Protein AF-A0A7W0X9N7-F1 (afdb_monomer_lite)

Foldseek 3Di:
DDDDPPPDDDPVNVVVVVVVVVVVVVVVVVVVVVVVVVVVVVVVVVVVVVVVVVVVVVVVVQVVQQDAPPDPDGQWDDDDPFWTKGWHDDPPFIKIKIWGWQCVDVVDIDTKIWMGTPPDDDFDPPHVVTGPTDIDD

pLDDT: mean 85.02, std 11.06, range [46.5, 97.44]

Radius of gyration: 31.26 Å; chains: 1; bounding box: 70×47×84 Å

Structure (mmCIF, N/CA/C/O backbone):
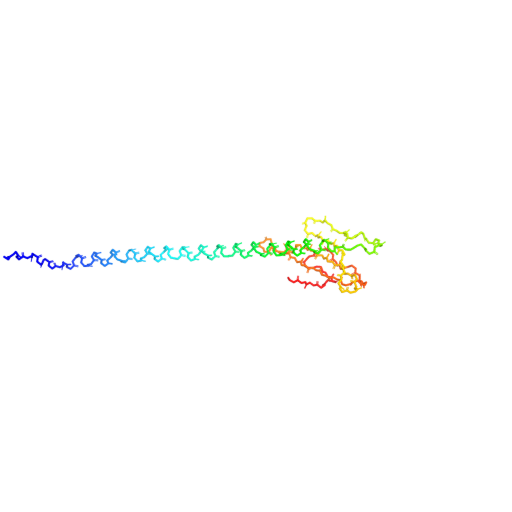data_AF-A0A7W0X9N7-F1
#
_entry.id   AF-A0A7W0X9N7-F1
#
loop_
_atom_site.group_PDB
_atom_site.id
_atom_site.type_symbol
_atom_site.label_atom_id
_atom_site.label_alt_id
_atom_site.label_comp_id
_atom_site.label_asym_id
_atom_site.label_entity_id
_atom_site.label_seq_id
_atom_site.pdbx_PDB_ins_code
_atom_site.Cartn_x
_atom_site.Cartn_y
_atom_site.Cartn_z
_atom_site.occupancy
_atom_site.B_iso_or_equiv
_atom_site.auth_seq_id
_atom_site.auth_comp_id
_atom_site.auth_asym_id
_atom_site.auth_atom_id
_atom_site.pdbx_PDB_model_num
ATOM 1 N N . MET A 1 1 ? -50.154 32.188 51.730 1.00 46.59 1 MET A N 1
ATOM 2 C CA . MET A 1 1 ? -48.761 31.756 51.505 1.00 46.59 1 MET A CA 1
ATOM 3 C C . MET A 1 1 ? -48.723 30.247 51.634 1.00 46.59 1 MET A C 1
ATOM 5 O O . MET A 1 1 ? -48.883 29.747 52.737 1.00 46.59 1 MET A O 1
ATOM 9 N N . SER A 1 2 ? -48.644 29.535 50.509 1.00 46.50 2 SER A N 1
ATOM 10 C CA . SER A 1 2 ? -48.450 28.085 50.498 1.00 46.50 2 SER A CA 1
ATOM 11 C C . SER A 1 2 ? -46.998 27.806 50.866 1.00 46.50 2 SER A C 1
ATOM 13 O O . SER A 1 2 ? -46.099 28.168 50.107 1.00 46.50 2 SER A O 1
ATOM 15 N N . VAL A 1 3 ? -46.780 27.223 52.039 1.00 53.31 3 VAL A N 1
ATOM 16 C CA . VAL A 1 3 ? -45.491 26.636 52.403 1.00 53.31 3 VAL A CA 1
ATOM 17 C C . VAL A 1 3 ? -45.283 25.475 51.436 1.00 53.31 3 VAL A C 1
ATOM 19 O O . VAL A 1 3 ? -46.093 24.551 51.403 1.00 53.31 3 VAL A O 1
ATOM 22 N N . GLN A 1 4 ? -44.296 25.600 50.553 1.00 61.03 4 GLN A N 1
ATOM 23 C CA . GLN A 1 4 ? -43.868 24.493 49.711 1.00 61.03 4 GLN A CA 1
ATOM 24 C C . GLN A 1 4 ? -43.157 23.505 50.634 1.00 61.03 4 GLN A C 1
ATOM 26 O O . GLN A 1 4 ? -42.283 23.907 51.392 1.00 61.03 4 GLN A O 1
ATOM 31 N N . ASP A 1 5 ? -43.583 22.245 50.619 1.00 55.34 5 ASP A N 1
ATOM 32 C CA . ASP A 1 5 ? -42.896 21.157 51.312 1.00 55.34 5 ASP A CA 1
ATOM 33 C C . ASP A 1 5 ? -41.459 21.064 50.778 1.00 55.34 5 ASP A C 1
ATOM 35 O O . ASP A 1 5 ? -41.201 20.520 49.703 1.00 55.34 5 ASP A O 1
ATOM 39 N N . GLU A 1 6 ? -40.507 21.630 51.514 1.00 58.47 6 GLU A N 1
ATOM 40 C CA . GLU A 1 6 ? -39.075 21.480 51.267 1.00 58.47 6 GLU A CA 1
ATOM 41 C C . GLU A 1 6 ? -38.631 20.131 51.846 1.00 58.47 6 GLU A C 1
ATOM 43 O O . GLU A 1 6 ? -37.905 20.047 52.838 1.00 58.47 6 GLU A O 1
ATOM 48 N N . ALA A 1 7 ? -39.117 19.042 51.247 1.00 66.06 7 ALA A N 1
ATOM 49 C CA . ALA A 1 7 ? -38.661 17.700 51.576 1.00 66.06 7 ALA A CA 1
ATOM 50 C C . ALA A 1 7 ? -37.183 17.566 51.166 1.00 66.06 7 ALA A C 1
ATOM 52 O O . ALA A 1 7 ? -36.848 17.481 49.984 1.00 66.06 7 ALA A O 1
ATOM 53 N N . GLY A 1 8 ? -36.283 17.605 52.151 1.00 69.81 8 GLY A N 1
ATOM 54 C CA . GLY A 1 8 ? -34.853 17.384 51.947 1.00 69.81 8 GLY A CA 1
ATOM 55 C C . GLY A 1 8 ? -34.563 15.971 51.431 1.00 69.81 8 GLY A C 1
ATOM 56 O O . GLY A 1 8 ? -35.221 15.010 51.823 1.00 69.81 8 GLY A O 1
ATOM 57 N N . PHE A 1 9 ? -33.558 15.848 50.560 1.00 72.62 9 PHE A N 1
ATOM 58 C CA . PHE A 1 9 ? -33.134 14.572 49.976 1.00 72.62 9 PHE A CA 1
ATOM 59 C C . PHE A 1 9 ? -32.702 13.582 51.062 1.00 72.62 9 PHE A C 1
ATOM 61 O O . PHE A 1 9 ? -31.888 13.908 51.934 1.00 72.62 9 PHE A O 1
ATOM 68 N N . THR A 1 10 ? -33.200 12.351 50.989 1.00 88.38 10 THR A N 1
ATOM 69 C CA . THR A 1 10 ? -32.760 11.300 51.908 1.00 88.38 10 THR A CA 1
ATOM 70 C C . THR A 1 10 ? -31.358 10.806 51.535 1.00 88.38 10 THR A C 1
ATOM 72 O O . THR A 1 10 ? -30.948 10.827 50.372 1.00 88.38 10 THR A O 1
ATOM 75 N N . LEU A 1 11 ? -30.596 10.314 52.519 1.00 85.50 11 LEU A N 1
ATOM 76 C CA . LEU A 1 11 ? -29.254 9.760 52.277 1.00 85.50 11 LEU A CA 1
ATOM 77 C C . LEU A 1 11 ? -29.301 8.576 51.293 1.00 85.50 11 LEU A C 1
ATOM 79 O O . LEU A 1 11 ? -28.400 8.404 50.474 1.00 85.50 11 LEU A O 1
ATOM 83 N N . VAL A 1 12 ? -30.384 7.795 51.338 1.00 90.75 12 VAL A N 1
ATOM 84 C CA . VAL A 1 12 ? -30.618 6.666 50.429 1.00 90.75 12 VAL A CA 1
ATOM 85 C C . VAL A 1 12 ? -30.815 7.143 48.990 1.00 90.75 12 VAL A C 1
ATOM 87 O O . VAL A 1 12 ? -30.188 6.595 48.089 1.00 90.75 12 VAL A O 1
ATOM 90 N N . GLU A 1 13 ? -31.613 8.186 48.754 1.00 89.81 13 GLU A N 1
ATOM 91 C CA . GLU A 1 13 ? -31.794 8.750 47.409 1.00 89.81 13 GLU A CA 1
ATOM 92 C C . GLU A 1 13 ? -30.492 9.284 46.809 1.00 89.81 13 GLU A C 1
ATOM 94 O O . GLU A 1 13 ? -30.238 9.084 45.622 1.00 89.81 13 GLU A O 1
ATOM 99 N N . LEU A 1 14 ? -29.638 9.918 47.618 1.00 91.00 14 LEU A N 1
ATOM 100 C CA . LEU A 1 14 ? -28.349 10.427 47.151 1.00 91.00 14 LEU A CA 1
ATOM 101 C C . LEU A 1 14 ? -27.400 9.286 46.748 1.00 91.00 14 LEU A C 1
ATOM 103 O O . LEU A 1 14 ? -26.757 9.361 45.700 1.00 91.00 14 LEU A O 1
ATOM 107 N N . LEU A 1 15 ? -27.366 8.198 47.524 1.00 93.19 15 LEU A N 1
ATOM 108 C CA . LEU A 1 15 ? -26.610 6.995 47.162 1.00 93.19 15 LEU A CA 1
ATOM 109 C C . LEU A 1 15 ? -27.140 6.363 45.868 1.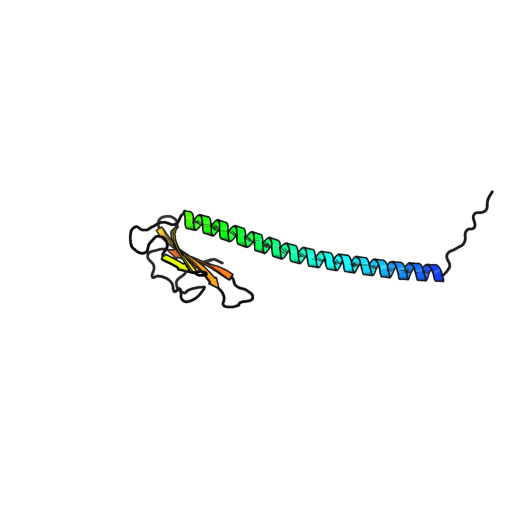00 93.19 15 LEU A C 1
ATOM 111 O O . LEU A 1 15 ? -26.354 6.021 44.983 1.00 93.19 15 LEU A O 1
ATOM 115 N N . VAL A 1 16 ? -28.463 6.262 45.713 1.00 94.88 16 VAL A N 1
ATOM 116 C CA . VAL A 1 16 ? -29.075 5.740 44.482 1.00 94.88 16 VAL A CA 1
ATOM 117 C C . VAL A 1 16 ? -28.731 6.636 43.285 1.00 94.88 16 VAL A C 1
ATOM 119 O O . VAL A 1 16 ? -28.258 6.130 42.270 1.00 94.88 16 VAL A O 1
ATOM 122 N N . ALA A 1 17 ? -28.848 7.959 43.406 1.00 94.75 17 ALA A N 1
ATOM 123 C CA . ALA A 1 17 ? -28.502 8.895 42.335 1.00 94.75 17 ALA A CA 1
ATOM 124 C C . ALA A 1 17 ? -27.022 8.803 41.915 1.00 94.75 17 ALA A C 1
ATOM 126 O O . ALA A 1 17 ? -26.710 8.824 40.720 1.00 94.75 17 ALA A O 1
ATOM 127 N N . MET A 1 18 ? -26.107 8.646 42.878 1.00 94.00 18 MET A N 1
ATOM 128 C CA . MET A 1 18 ? -24.680 8.452 42.600 1.00 94.00 18 MET A CA 1
ATOM 129 C C . MET A 1 18 ? -24.414 7.132 41.873 1.00 94.00 18 MET A C 1
ATOM 131 O O . MET A 1 18 ? -23.689 7.121 40.878 1.00 94.00 18 MET A O 1
ATOM 135 N N . THR A 1 19 ? -25.028 6.030 42.314 1.00 96.44 19 THR A N 1
ATOM 136 C CA . THR A 1 19 ? -24.865 4.727 41.642 1.00 96.44 19 THR A CA 1
ATOM 137 C C . THR A 1 19 ? -25.405 4.750 40.212 1.00 96.44 19 THR A C 1
ATOM 139 O O . THR A 1 19 ? -24.720 4.293 39.299 1.00 96.44 19 THR A O 1
ATOM 142 N N . LEU A 1 20 ? -26.570 5.364 39.983 1.00 96.56 20 LEU A N 1
ATOM 143 C CA . LEU A 1 20 ? -27.127 5.539 38.640 1.00 96.56 20 LEU A CA 1
ATOM 144 C C . LEU A 1 20 ? -26.227 6.414 37.760 1.00 96.56 20 LEU A C 1
ATOM 146 O O . LEU A 1 20 ? -25.977 6.068 36.607 1.00 96.56 20 LEU A O 1
ATOM 150 N N . SER A 1 21 ? -25.679 7.502 38.308 1.00 95.81 21 SER A N 1
ATOM 151 C CA . SER A 1 21 ? -24.739 8.368 37.584 1.00 95.81 21 SER A CA 1
ATOM 152 C C . SER A 1 21 ? -23.476 7.616 37.157 1.00 95.81 21 SER A C 1
ATOM 154 O O . SER A 1 21 ? -23.012 7.788 36.030 1.00 95.81 21 SER A O 1
ATOM 156 N N . LEU A 1 22 ? -22.942 6.740 38.016 1.00 96.81 22 LEU A N 1
ATOM 157 C CA . LEU A 1 22 ? -21.788 5.899 37.685 1.00 96.81 22 LEU A CA 1
ATOM 158 C C . LEU A 1 22 ? -22.105 4.885 36.581 1.00 96.81 22 LEU A C 1
ATOM 160 O O . LEU A 1 22 ? -21.276 4.679 35.697 1.00 96.81 22 LEU A O 1
ATOM 164 N N . ILE A 1 23 ? -23.299 4.287 36.592 1.00 97.44 23 ILE A N 1
ATOM 165 C CA . ILE A 1 23 ? -23.739 3.366 35.532 1.00 97.44 23 ILE A CA 1
ATOM 166 C C . ILE A 1 23 ? -23.824 4.101 34.191 1.00 97.44 23 ILE A C 1
ATOM 168 O O . ILE A 1 23 ? -23.295 3.619 33.189 1.00 97.44 23 ILE A O 1
ATOM 172 N N . VAL A 1 24 ? -24.443 5.286 34.175 1.00 97.00 24 VAL A N 1
ATOM 173 C CA . VAL A 1 24 ? -24.553 6.107 32.961 1.00 97.00 24 VAL A CA 1
ATOM 174 C C . VAL A 1 24 ? -23.169 6.508 32.455 1.00 97.00 24 VAL A C 1
ATOM 176 O O . VAL A 1 24 ? -22.900 6.373 31.264 1.00 97.00 24 VAL A O 1
ATOM 179 N N . LEU A 1 25 ? -22.267 6.938 33.341 1.00 96.69 25 LEU A N 1
ATOM 180 C CA . LEU A 1 25 ? -20.897 7.292 32.966 1.00 96.69 25 LEU A CA 1
ATOM 181 C C . LEU A 1 25 ? -20.114 6.087 32.418 1.00 96.69 25 LEU A C 1
ATOM 183 O O . LEU A 1 25 ? -19.367 6.220 31.453 1.00 96.69 25 LEU A O 1
ATOM 187 N N . GLY A 1 26 ? -20.304 4.898 32.995 1.00 95.69 26 GLY A N 1
ATOM 188 C CA . GLY A 1 26 ? -19.718 3.665 32.471 1.00 95.69 26 GLY A CA 1
ATOM 189 C C . GLY A 1 26 ? -20.203 3.355 31.053 1.00 95.69 26 GLY A C 1
ATOM 190 O O . GLY A 1 26 ? -19.393 3.077 30.170 1.00 95.69 26 GLY A O 1
ATOM 191 N N . ALA A 1 27 ? -21.510 3.481 30.811 1.00 95.31 27 ALA A N 1
ATOM 192 C CA . ALA A 1 27 ? -22.101 3.257 29.494 1.00 95.31 27 ALA A CA 1
ATOM 193 C C . ALA A 1 27 ? -21.619 4.275 28.443 1.00 95.31 27 ALA A C 1
ATOM 195 O O . ALA A 1 27 ? -21.355 3.901 27.299 1.00 95.31 27 ALA A O 1
ATOM 196 N N . THR A 1 28 ? -21.466 5.554 28.807 1.00 95.69 28 THR A N 1
ATOM 197 C CA . THR A 1 28 ? -20.966 6.575 27.871 1.00 95.69 28 THR A CA 1
ATOM 198 C C . THR A 1 28 ? -19.494 6.369 27.526 1.00 95.69 28 THR A C 1
ATOM 200 O O . THR A 1 28 ? -19.120 6.536 26.364 1.00 95.69 28 THR A O 1
ATOM 203 N N . LEU A 1 29 ? -18.665 5.961 28.493 1.00 95.94 29 LEU A N 1
ATOM 204 C CA . LEU A 1 29 ? -17.260 5.625 28.249 1.00 95.94 29 LEU A CA 1
ATOM 205 C C . LEU A 1 29 ? -17.113 4.409 27.332 1.00 95.94 29 LEU A C 1
ATOM 207 O O . LEU A 1 29 ? -16.266 4.427 26.440 1.00 95.94 29 LEU A O 1
ATOM 211 N N . ASP A 1 30 ? -17.946 3.385 27.509 1.00 94.81 30 ASP A N 1
ATOM 212 C CA . ASP A 1 30 ? -17.930 2.204 26.644 1.00 94.81 30 ASP A CA 1
ATOM 213 C C . ASP A 1 30 ? -18.359 2.549 25.209 1.00 94.81 30 ASP A C 1
ATOM 215 O O . ASP A 1 30 ? -17.666 2.216 24.244 1.00 94.81 30 ASP A O 1
ATOM 219 N N . ALA A 1 31 ? -19.427 3.341 25.057 1.00 93.62 31 ALA A N 1
ATOM 220 C CA . ALA A 1 31 ? -19.847 3.861 23.757 1.00 93.62 31 ALA A CA 1
ATOM 221 C C . ALA A 1 31 ? -18.742 4.697 23.085 1.00 93.62 31 ALA A C 1
ATOM 223 O O . ALA A 1 31 ? -18.471 4.531 21.892 1.00 93.62 31 ALA A O 1
ATOM 224 N N . PHE A 1 32 ? -18.059 5.558 23.846 1.00 95.56 32 PHE A N 1
ATOM 225 C CA . PHE A 1 32 ? -16.933 6.348 23.348 1.00 95.56 32 PHE A CA 1
ATOM 226 C C . PHE A 1 32 ? -15.745 5.467 22.933 1.00 95.56 32 PHE A C 1
ATOM 228 O O . PHE A 1 32 ? -15.159 5.676 21.868 1.00 95.56 32 PHE A O 1
ATOM 235 N N . ALA A 1 33 ? -15.406 4.449 23.726 1.00 94.12 33 ALA A N 1
ATOM 236 C CA . ALA A 1 33 ? -14.345 3.500 23.402 1.00 94.12 33 ALA A CA 1
ATOM 237 C C . ALA A 1 33 ? -14.670 2.701 22.129 1.00 94.12 33 ALA A C 1
ATOM 239 O O . ALA A 1 33 ? -13.802 2.536 21.265 1.00 94.12 33 ALA A O 1
ATOM 240 N N . GLY A 1 34 ? -15.922 2.257 21.979 1.00 93.44 34 GLY A N 1
ATOM 241 C CA . GLY A 1 34 ? -16.419 1.612 20.765 1.00 93.44 34 GLY A CA 1
ATOM 242 C C . GLY A 1 34 ? -16.322 2.527 19.543 1.00 93.44 34 GLY A C 1
ATOM 243 O O . GLY A 1 34 ? -15.784 2.126 18.508 1.00 93.44 34 GLY A O 1
ATOM 244 N N . PHE A 1 35 ? -16.756 3.783 19.677 1.00 94.38 35 PHE A N 1
ATOM 245 C CA . PHE A 1 35 ? -16.665 4.783 18.612 1.00 94.38 35 PHE A CA 1
ATOM 246 C C . PHE A 1 35 ? -15.216 5.071 18.197 1.00 94.38 35 PHE A C 1
ATOM 248 O O . PHE A 1 35 ? -14.919 5.130 17.002 1.00 94.38 35 PHE A O 1
ATOM 255 N N . SER A 1 36 ? -14.301 5.199 19.162 1.00 94.44 36 SER A N 1
ATOM 256 C CA . SER A 1 36 ? -12.874 5.430 18.911 1.00 94.44 36 SER A CA 1
ATOM 257 C C . SER A 1 36 ? -12.244 4.287 18.105 1.00 94.44 36 SER A C 1
ATOM 259 O O . SER A 1 36 ? -11.636 4.517 17.057 1.00 94.44 36 SER A O 1
ATOM 261 N N . ARG A 1 37 ? -12.483 3.032 18.516 1.00 93.88 37 ARG A N 1
ATOM 262 C CA . ARG A 1 37 ? -11.994 1.839 17.798 1.00 93.88 37 ARG A CA 1
ATOM 263 C C . ARG A 1 37 ? -12.572 1.738 16.388 1.00 93.88 37 ARG A C 1
ATOM 265 O O . ARG A 1 37 ? -11.841 1.442 15.444 1.00 93.88 37 ARG A O 1
ATOM 272 N N . ASN A 1 38 ? -13.870 2.001 16.235 1.00 93.69 38 ASN A N 1
ATOM 273 C CA . ASN A 1 38 ? -14.519 1.981 14.928 1.00 93.69 38 ASN A CA 1
ATOM 274 C C . ASN A 1 38 ? -13.956 3.068 14.003 1.00 93.69 38 ASN A C 1
ATOM 276 O O . ASN A 1 38 ? -13.650 2.791 12.847 1.00 93.69 38 ASN A O 1
ATOM 280 N N . SER A 1 39 ? -13.753 4.278 14.523 1.00 94.00 39 SER A N 1
ATOM 281 C CA . SER A 1 39 ? -13.162 5.387 13.766 1.00 94.00 39 SER A CA 1
ATOM 282 C C . SER A 1 39 ? -11.755 5.039 13.277 1.00 94.00 39 SER A C 1
ATOM 284 O O . SER A 1 39 ? -11.439 5.246 12.108 1.00 94.00 39 SER A O 1
ATOM 286 N N . GLN A 1 40 ? -10.932 4.418 14.128 1.00 94.00 40 GLN A N 1
ATOM 287 C CA . GLN A 1 40 ? -9.606 3.948 13.729 1.00 94.00 40 GLN A CA 1
ATOM 288 C C . GLN A 1 40 ? -9.676 2.874 12.633 1.00 94.00 40 GLN A C 1
ATOM 290 O O . GLN A 1 40 ? -8.936 2.948 11.654 1.00 94.00 40 GLN A O 1
ATOM 295 N N . ALA A 1 41 ? -10.585 1.904 12.755 1.00 92.62 41 ALA A N 1
ATOM 296 C CA . ALA A 1 41 ? -10.768 0.865 11.742 1.00 92.62 41 ALA A CA 1
ATOM 297 C C . ALA A 1 41 ? -11.246 1.433 10.394 1.00 92.62 41 ALA A C 1
ATOM 299 O O . ALA A 1 41 ? -10.831 0.953 9.340 1.00 92.62 41 ALA A O 1
ATOM 300 N N . VAL A 1 42 ? -12.106 2.455 10.417 1.00 93.94 42 VAL A N 1
ATOM 301 C CA . VAL A 1 42 ? -12.555 3.166 9.212 1.00 93.94 42 VAL A CA 1
ATOM 302 C C . VAL A 1 42 ? -11.397 3.925 8.566 1.00 93.94 42 VAL A C 1
ATOM 304 O O . VAL A 1 42 ? -11.219 3.812 7.357 1.00 93.94 42 VAL A O 1
ATOM 307 N N . ASN A 1 43 ? -10.574 4.623 9.352 1.00 94.19 43 ASN A N 1
ATOM 308 C CA . ASN A 1 43 ? -9.414 5.349 8.828 1.00 94.19 43 ASN A CA 1
ATOM 309 C C . ASN A 1 43 ? -8.425 4.410 8.129 1.00 94.19 43 ASN A C 1
ATOM 311 O O . ASN A 1 43 ? -8.101 4.638 6.972 1.00 94.19 43 ASN A O 1
ATOM 315 N N . VAL A 1 44 ? -8.062 3.285 8.757 1.00 91.69 44 VAL A N 1
ATOM 316 C CA . VAL A 1 44 ? -7.159 2.291 8.143 1.00 91.69 44 VAL A CA 1
ATOM 317 C C . VAL A 1 44 ? -7.714 1.755 6.818 1.00 91.69 44 VAL A C 1
ATOM 319 O O . VAL A 1 44 ? -6.967 1.542 5.866 1.00 91.69 44 VAL A O 1
ATOM 322 N N . LYS A 1 45 ? -9.033 1.545 6.728 1.00 90.62 45 LYS A N 1
ATOM 323 C CA . LYS A 1 45 ? -9.680 1.113 5.480 1.00 90.62 45 LYS A CA 1
ATOM 324 C C . LYS A 1 45 ? -9.654 2.200 4.409 1.00 90.62 45 LYS A C 1
ATOM 326 O O . LYS A 1 45 ? -9.465 1.874 3.240 1.00 90.62 45 LYS A O 1
ATOM 331 N N . ASN A 1 46 ? -9.865 3.457 4.788 1.00 94.25 46 ASN A N 1
ATOM 332 C CA . ASN A 1 46 ? -9.816 4.584 3.861 1.00 94.25 46 ASN A CA 1
ATOM 333 C C . ASN A 1 46 ? -8.398 4.797 3.325 1.00 94.25 46 ASN A C 1
ATOM 335 O O . ASN A 1 46 ? -8.239 4.917 2.113 1.00 94.25 46 ASN A O 1
ATOM 339 N N . ASP A 1 47 ? -7.390 4.747 4.197 1.00 91.06 47 ASP A N 1
ATOM 340 C CA . ASP A 1 47 ? -5.980 4.869 3.820 1.00 91.06 47 ASP A CA 1
ATOM 341 C C . ASP A 1 47 ? -5.595 3.762 2.830 1.00 91.06 47 ASP A C 1
ATOM 343 O O . ASP A 1 47 ? -5.119 4.045 1.733 1.00 91.06 47 ASP A O 1
ATOM 347 N N . ALA A 1 48 ? -5.939 2.503 3.135 1.00 87.69 48 ALA A N 1
ATOM 348 C CA . ALA A 1 48 ? -5.686 1.380 2.232 1.00 87.69 48 ALA A CA 1
ATOM 349 C C . ALA A 1 48 ? -6.378 1.542 0.864 1.00 87.69 48 ALA A C 1
ATOM 351 O O . ALA A 1 48 ? -5.806 1.207 -0.173 1.00 87.69 48 ALA A O 1
ATOM 352 N N . GLN A 1 49 ? -7.607 2.069 0.826 1.00 91.25 49 GLN A N 1
ATOM 353 C CA . GLN A 1 49 ? -8.289 2.349 -0.443 1.00 91.25 49 GLN A CA 1
ATOM 354 C C . GLN A 1 49 ? -7.632 3.492 -1.220 1.00 91.25 49 GLN A C 1
ATOM 356 O O . GLN A 1 49 ? -7.586 3.441 -2.450 1.00 91.25 49 GLN A O 1
ATOM 361 N N . GLN A 1 50 ? -7.155 4.526 -0.529 1.00 92.25 50 GLN A N 1
ATOM 362 C CA . GLN A 1 50 ? -6.476 5.655 -1.151 1.00 92.25 50 GLN A CA 1
ATOM 363 C C . GLN A 1 50 ? -5.127 5.232 -1.741 1.00 92.25 50 GLN A C 1
ATOM 365 O O . GLN A 1 50 ? -4.838 5.585 -2.886 1.00 92.25 50 GLN A O 1
ATOM 370 N N . ASP A 1 51 ? -4.369 4.406 -1.022 1.00 88.94 51 ASP A N 1
ATOM 371 C CA . ASP A 1 51 ? -3.103 3.842 -1.495 1.00 88.94 51 ASP A CA 1
ATOM 372 C C . ASP A 1 51 ? -3.307 2.995 -2.758 1.00 88.94 51 ASP A C 1
ATOM 374 O O . ASP A 1 51 ? -2.602 3.172 -3.753 1.00 88.94 51 ASP A O 1
ATOM 378 N N . VAL A 1 52 ? -4.333 2.134 -2.777 1.00 88.56 52 VAL A N 1
ATOM 379 C CA . VAL A 1 52 ? -4.665 1.319 -3.960 1.00 88.56 52 VAL A CA 1
ATOM 380 C C . VAL A 1 52 ? -5.057 2.191 -5.155 1.00 88.56 52 VAL A C 1
ATOM 382 O O . VAL A 1 52 ? -4.635 1.911 -6.280 1.00 88.56 52 VAL A O 1
ATOM 385 N N . ARG A 1 53 ? -5.834 3.262 -4.943 1.00 91.81 53 ARG A N 1
ATOM 386 C CA . ARG A 1 53 ? -6.195 4.203 -6.019 1.00 91.81 53 ARG A CA 1
ATOM 387 C C . ARG A 1 53 ? -4.957 4.885 -6.591 1.00 91.81 53 ARG A C 1
ATOM 389 O O . ARG A 1 53 ? -4.768 4.854 -7.803 1.00 91.81 53 ARG A O 1
ATOM 396 N N . ALA A 1 54 ? -4.094 5.423 -5.730 1.00 91.44 54 ALA A N 1
ATOM 397 C CA . ALA A 1 54 ? -2.863 6.083 -6.151 1.00 91.44 54 ALA A CA 1
ATOM 3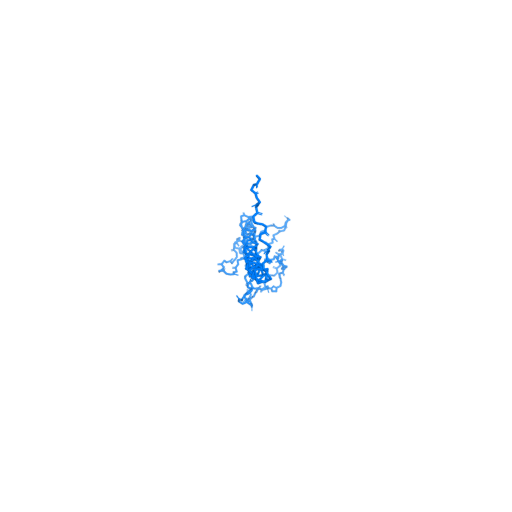98 C C . ALA A 1 54 ? -1.943 5.128 -6.931 1.00 91.44 54 ALA A C 1
ATOM 400 O O . ALA A 1 54 ? -1.464 5.479 -8.012 1.00 91.44 54 ALA A O 1
ATOM 401 N N . ALA A 1 55 ? -1.762 3.900 -6.435 1.00 88.38 55 ALA A N 1
ATOM 402 C CA . ALA A 1 55 ? -0.962 2.876 -7.102 1.00 88.38 55 ALA A CA 1
ATOM 403 C C . ALA A 1 55 ? -1.546 2.480 -8.470 1.00 88.38 55 ALA A C 1
ATOM 405 O O . ALA A 1 55 ? -0.806 2.359 -9.447 1.00 88.38 55 ALA A O 1
ATOM 406 N N . THR A 1 56 ? -2.870 2.327 -8.568 1.00 90.50 56 THR A N 1
ATOM 407 C CA . THR A 1 56 ? -3.550 1.964 -9.824 1.00 90.50 56 THR A CA 1
ATOM 408 C C . THR A 1 56 ? -3.492 3.098 -10.847 1.00 90.50 56 THR A C 1
ATOM 410 O O . THR A 1 56 ? -3.230 2.853 -12.025 1.00 90.50 56 THR A O 1
ATOM 413 N N . ASP A 1 57 ? -3.675 4.347 -10.414 1.00 93.69 57 ASP A N 1
ATOM 414 C CA . ASP A 1 57 ? -3.563 5.523 -11.281 1.00 93.69 57 ASP A CA 1
ATOM 415 C C . ASP A 1 57 ? -2.139 5.700 -11.810 1.00 93.69 57 ASP A C 1
ATOM 417 O O . ASP A 1 57 ? -1.938 6.018 -12.989 1.00 93.69 57 ASP A O 1
ATOM 421 N N . GLN A 1 58 ? -1.143 5.464 -10.953 1.00 90.56 58 GLN A N 1
ATOM 422 C CA . GLN A 1 58 ? 0.257 5.461 -11.346 1.00 90.56 58 GLN A CA 1
ATOM 423 C C . GLN A 1 58 ? 0.539 4.350 -12.363 1.00 90.56 58 GLN A C 1
ATOM 425 O O . GLN A 1 58 ? 1.071 4.636 -13.436 1.00 90.56 58 GLN A O 1
ATOM 430 N N . LEU A 1 59 ? 0.117 3.116 -12.080 1.00 89.19 59 LEU A N 1
ATOM 431 C CA . LEU A 1 59 ? 0.270 1.982 -12.989 1.00 89.19 59 LEU A CA 1
ATOM 432 C C . LEU A 1 59 ? -0.374 2.265 -14.355 1.00 89.19 59 LEU A C 1
ATOM 434 O O . LEU A 1 59 ? 0.259 2.098 -15.395 1.00 89.19 59 LEU A O 1
ATOM 438 N N . ALA A 1 60 ? -1.615 2.753 -14.369 1.00 91.50 60 ALA A N 1
ATOM 439 C CA . ALA A 1 60 ? -2.336 3.067 -15.598 1.00 91.50 60 ALA A CA 1
ATOM 440 C C . ALA A 1 60 ? -1.671 4.194 -16.401 1.00 91.50 60 ALA A C 1
ATOM 442 O O . ALA A 1 60 ? -1.773 4.220 -17.630 1.00 91.50 60 ALA A O 1
ATOM 443 N N . ARG A 1 61 ? -1.026 5.155 -15.731 1.00 90.50 61 ARG A N 1
ATOM 444 C CA . ARG A 1 61 ? -0.256 6.221 -16.384 1.00 90.50 61 ARG A CA 1
ATOM 445 C C . ARG A 1 61 ? 1.025 5.676 -17.002 1.00 90.50 61 ARG A C 1
ATOM 447 O O . ARG A 1 61 ? 1.334 6.019 -18.137 1.00 90.50 61 ARG A O 1
ATOM 454 N N . GLU A 1 62 ? 1.749 4.832 -16.277 1.00 88.88 62 GLU A N 1
ATOM 455 C CA . GLU A 1 62 ? 2.995 4.234 -16.758 1.00 88.88 62 GLU A CA 1
ATOM 456 C C . GLU A 1 62 ? 2.746 3.277 -17.925 1.00 88.88 62 GLU A C 1
ATOM 458 O O . GLU A 1 62 ? 3.462 3.351 -18.917 1.00 88.88 62 GLU A O 1
ATOM 463 N N . LEU A 1 63 ? 1.673 2.483 -17.874 1.00 88.06 63 LEU A N 1
ATOM 464 C CA . LEU A 1 63 ? 1.252 1.620 -18.980 1.00 88.06 63 LEU A CA 1
ATOM 465 C C . LEU A 1 63 ? 0.834 2.408 -20.225 1.00 88.06 63 LEU A C 1
ATOM 467 O O . LEU A 1 63 ? 1.149 2.009 -21.341 1.00 88.06 63 LEU A O 1
ATOM 471 N N . ARG A 1 64 ? 0.150 3.547 -20.058 1.00 88.12 64 ARG A N 1
ATOM 472 C CA . ARG A 1 64 ? -0.191 4.437 -21.184 1.00 88.12 64 ARG A CA 1
ATOM 473 C C . ARG A 1 64 ? 1.036 5.101 -21.808 1.00 88.12 64 ARG A C 1
ATOM 475 O O . ARG A 1 64 ? 1.004 5.415 -22.991 1.00 88.12 64 ARG A O 1
ATOM 482 N N . ASN A 1 65 ? 2.090 5.298 -21.021 1.00 86.56 65 ASN A N 1
ATOM 483 C CA . ASN A 1 65 ? 3.385 5.799 -21.477 1.00 86.56 65 ASN A CA 1
ATOM 484 C C . ASN A 1 65 ? 4.362 4.668 -21.835 1.00 86.56 65 ASN A C 1
ATOM 486 O O . ASN A 1 65 ? 5.548 4.935 -22.032 1.00 86.56 65 ASN A O 1
ATOM 490 N N . ALA A 1 66 ? 3.896 3.418 -21.899 1.00 86.44 66 ALA A N 1
ATOM 491 C CA . ALA A 1 66 ? 4.747 2.314 -22.292 1.00 86.44 66 ALA A CA 1
ATOM 492 C C . ALA A 1 66 ? 5.187 2.505 -23.746 1.00 86.44 66 ALA A C 1
ATOM 494 O O . ALA A 1 66 ? 4.380 2.814 -24.627 1.00 86.44 66 ALA A O 1
ATOM 495 N N . VAL A 1 67 ? 6.478 2.318 -23.996 1.00 82.38 67 VAL A N 1
ATOM 496 C CA . VAL A 1 67 ? 7.067 2.469 -25.326 1.00 82.38 67 VAL A CA 1
ATOM 497 C C . VAL A 1 67 ? 7.597 1.139 -25.821 1.00 82.38 67 VAL A C 1
ATOM 499 O O . VAL A 1 67 ? 8.111 0.328 -25.056 1.00 82.38 67 VAL A O 1
ATOM 502 N N . SER A 1 68 ? 7.498 0.916 -27.128 1.00 72.00 68 SER A N 1
ATOM 503 C CA . SER A 1 68 ? 8.207 -0.178 -27.781 1.00 72.00 68 SER A CA 1
ATOM 504 C C . SER A 1 68 ? 9.550 0.338 -28.274 1.00 72.00 68 SER A C 1
ATOM 506 O O . SER A 1 68 ? 9.580 1.260 -29.089 1.00 72.00 68 SER A O 1
ATOM 508 N N . SER A 1 69 ? 10.652 -0.285 -27.871 1.00 63.97 69 SER A N 1
ATOM 509 C CA . SER A 1 69 ? 11.989 0.053 -28.382 1.00 63.97 69 SER A CA 1
ATOM 510 C C . SER A 1 69 ? 12.245 -0.414 -29.829 1.00 63.97 69 SER A C 1
ATOM 512 O O . SER A 1 69 ? 13.364 -0.317 -30.322 1.00 63.97 69 SER A O 1
ATOM 514 N N . GLY A 1 70 ? 11.220 -0.897 -30.547 1.00 59.62 70 GLY A N 1
ATOM 515 C CA . GLY A 1 70 ? 11.307 -1.297 -31.959 1.00 59.62 70 GLY A CA 1
ATOM 516 C C . GLY A 1 70 ? 12.059 -2.610 -32.215 1.00 59.62 70 GLY A C 1
ATOM 517 O O . GLY A 1 70 ? 12.065 -3.093 -33.344 1.00 59.62 70 GLY A O 1
ATOM 518 N N . ALA A 1 71 ? 12.641 -3.217 -31.179 1.00 58.03 71 ALA A N 1
ATOM 519 C CA . ALA A 1 71 ? 13.255 -4.539 -31.196 1.00 58.03 71 ALA A CA 1
ATOM 520 C C . ALA A 1 71 ? 12.590 -5.430 -30.132 1.00 58.03 71 ALA A C 1
ATOM 522 O O . ALA A 1 71 ? 12.083 -4.899 -29.145 1.00 58.03 71 ALA A O 1
ATOM 523 N N . PRO A 1 72 ? 12.577 -6.767 -30.297 1.00 57.09 72 PRO A N 1
ATOM 524 C CA . PRO A 1 72 ? 12.139 -7.671 -29.242 1.00 57.09 72 PRO A CA 1
ATOM 525 C C . PRO A 1 72 ? 12.888 -7.396 -27.926 1.00 57.09 72 PRO A C 1
ATOM 527 O O . PRO A 1 72 ? 14.107 -7.199 -27.960 1.00 57.09 72 PRO A O 1
ATOM 530 N N . PRO A 1 73 ? 12.202 -7.451 -26.772 1.00 59.69 73 PRO A N 1
ATOM 531 C CA . PRO A 1 73 ? 10.795 -7.825 -26.602 1.00 59.69 73 PRO A CA 1
ATOM 532 C C . PRO A 1 73 ? 9.799 -6.690 -26.910 1.00 59.69 73 PRO A C 1
ATOM 534 O O . PRO A 1 73 ? 10.143 -5.513 -26.942 1.00 59.69 73 PRO A O 1
ATOM 537 N N . ALA A 1 74 ? 8.541 -7.079 -27.147 1.00 69.38 74 ALA A N 1
ATOM 538 C CA . ALA A 1 74 ? 7.397 -6.176 -27.276 1.00 69.38 74 ALA A CA 1
ATOM 539 C C . ALA A 1 74 ? 7.328 -5.172 -26.098 1.00 69.38 74 ALA A C 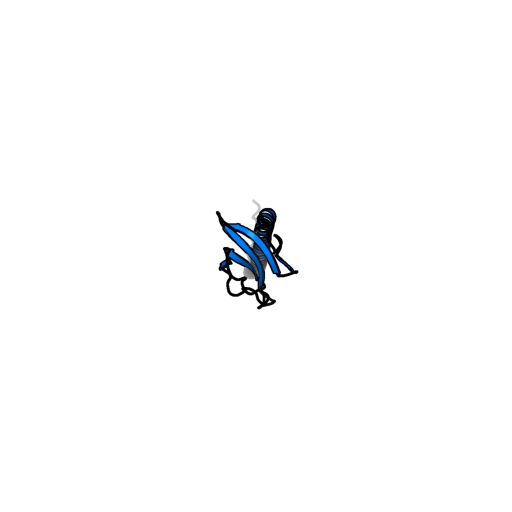1
ATOM 541 O O . ALA A 1 74 ? 7.868 -5.455 -25.028 1.00 69.38 74 ALA A O 1
ATOM 542 N N . PRO A 1 75 ? 6.643 -4.017 -26.249 1.00 73.00 75 PRO A N 1
ATOM 543 C CA . PRO A 1 75 ? 6.514 -3.017 -25.176 1.00 73.00 75 PRO A CA 1
ATOM 544 C C . PRO A 1 75 ? 6.005 -3.611 -23.855 1.00 73.00 75 PRO A C 1
ATOM 546 O O . PRO A 1 75 ? 6.365 -3.133 -22.781 1.00 73.00 75 PRO A O 1
ATOM 549 N N . LEU A 1 76 ? 5.205 -4.675 -23.948 1.00 84.62 76 LEU A N 1
ATOM 550 C CA . LEU A 1 76 ? 4.839 -5.553 -22.848 1.00 84.62 76 LEU A CA 1
ATOM 551 C C . LEU A 1 76 ? 5.718 -6.809 -22.895 1.00 84.62 76 LEU A C 1
ATOM 553 O O . LEU A 1 76 ? 5.667 -7.568 -23.863 1.00 84.62 76 LEU A O 1
ATOM 557 N N . GLU A 1 77 ? 6.501 -7.038 -21.847 1.00 83.88 77 GLU A N 1
ATOM 558 C CA . GLU A 1 77 ? 7.418 -8.180 -21.768 1.00 83.88 77 GLU A CA 1
ATOM 559 C C . GLU A 1 77 ? 6.809 -9.359 -21.014 1.00 83.88 77 GLU A C 1
ATOM 561 O O . GLU A 1 77 ? 7.050 -10.514 -21.360 1.00 83.88 77 GLU A O 1
ATOM 566 N N . LYS A 1 78 ? 6.022 -9.062 -19.976 1.00 84.69 78 LYS A N 1
ATOM 567 C CA . LYS A 1 78 ? 5.413 -10.059 -19.098 1.00 84.69 78 LYS A CA 1
ATOM 568 C C . LYS A 1 78 ? 4.084 -9.539 -18.566 1.00 84.69 78 LYS A C 1
ATOM 570 O O . LYS A 1 78 ? 3.997 -8.375 -18.186 1.00 84.69 78 LYS A O 1
ATOM 575 N N . ALA A 1 79 ? 3.067 -10.393 -18.538 1.00 86.44 79 ALA A N 1
ATOM 576 C CA . ALA A 1 79 ? 1.745 -10.081 -18.001 1.00 86.44 79 ALA A CA 1
ATOM 577 C C . ALA A 1 79 ? 1.160 -11.316 -17.308 1.00 86.44 79 ALA A C 1
ATOM 579 O O . ALA A 1 79 ? 0.312 -12.023 -17.850 1.00 86.44 79 ALA A O 1
ATOM 580 N N . GLU A 1 80 ? 1.672 -11.598 -16.118 1.00 87.12 80 GLU A N 1
ATOM 581 C CA . GLU A 1 80 ? 1.158 -12.618 -15.208 1.00 87.12 80 GLU A CA 1
ATOM 582 C C . GLU A 1 80 ? 0.268 -11.970 -14.131 1.00 87.12 80 GLU A C 1
ATOM 584 O O . GLU A 1 80 ? 0.352 -10.758 -13.917 1.00 87.12 80 GLU A O 1
ATOM 589 N N . PRO A 1 81 ? -0.569 -12.746 -13.412 1.00 84.44 81 PRO A N 1
ATOM 590 C CA . PRO A 1 81 ? -1.488 -12.205 -12.404 1.00 84.44 81 PRO A CA 1
ATOM 591 C C . PRO A 1 81 ? -0.815 -11.357 -11.316 1.00 84.44 81 PRO A C 1
ATOM 593 O O . PRO A 1 81 ? -1.413 -10.404 -10.824 1.00 84.44 81 PRO A O 1
ATOM 596 N N . PHE A 1 82 ? 0.426 -11.696 -10.960 1.00 86.69 82 PHE A N 1
ATOM 597 C CA . PHE A 1 82 ? 1.188 -11.053 -9.886 1.00 86.69 82 PHE A CA 1
ATOM 598 C C . PHE A 1 82 ? 2.543 -10.509 -10.349 1.00 86.69 82 PHE A C 1
ATOM 600 O O . PHE A 1 82 ? 3.365 -10.134 -9.514 1.00 86.69 82 PHE A O 1
ATOM 607 N N . ASP A 1 83 ? 2.794 -10.488 -11.661 1.00 88.94 83 ASP A N 1
ATOM 608 C CA . ASP A 1 83 ? 4.052 -10.010 -12.233 1.00 88.94 83 ASP A CA 1
ATOM 609 C C . ASP A 1 83 ? 3.818 -9.390 -13.616 1.00 88.94 83 ASP A C 1
ATOM 611 O O . ASP A 1 83 ? 3.509 -10.074 -14.595 1.00 88.94 83 ASP A O 1
ATOM 615 N N . LEU A 1 84 ? 3.963 -8.072 -13.697 1.00 90.25 84 LEU A N 1
ATOM 616 C CA . LEU A 1 84 ? 3.732 -7.280 -14.898 1.00 90.25 84 LEU A CA 1
ATOM 617 C C . LEU A 1 84 ? 4.999 -6.506 -15.245 1.00 90.25 84 LEU A C 1
ATOM 619 O O . LEU A 1 84 ? 5.511 -5.752 -14.420 1.00 90.25 84 LEU A O 1
ATOM 623 N N . MET A 1 85 ? 5.481 -6.651 -16.478 1.00 89.75 85 MET A N 1
ATOM 624 C CA . MET A 1 85 ? 6.717 -6.028 -16.946 1.00 89.75 85 MET A CA 1
ATOM 625 C C . MET A 1 85 ? 6.516 -5.350 -18.294 1.00 89.75 85 MET A C 1
ATOM 627 O O . MET A 1 85 ? 6.030 -5.966 -19.246 1.00 89.75 85 MET A O 1
ATOM 631 N N . PHE A 1 86 ? 6.937 -4.093 -18.387 1.00 89.00 86 PHE A N 1
ATOM 632 C CA . PHE A 1 86 ? 6.849 -3.299 -19.608 1.00 89.00 86 PHE A CA 1
ATOM 633 C C . PHE A 1 86 ? 7.993 -2.287 -19.704 1.00 89.00 86 PHE A C 1
ATOM 635 O O . PHE A 1 86 ? 8.675 -1.981 -18.721 1.00 89.00 86 PHE A O 1
ATOM 642 N N . GLN A 1 87 ? 8.211 -1.770 -20.907 1.00 87.81 87 GLN A N 1
ATOM 643 C CA . GLN A 1 87 ? 9.219 -0.748 -21.177 1.00 87.81 87 GLN A CA 1
ATOM 644 C C . GLN A 1 87 ? 8.598 0.648 -21.169 1.00 87.81 87 GLN A C 1
ATOM 646 O O . GLN A 1 87 ? 7.486 0.863 -21.643 1.00 87.81 87 GLN A O 1
ATOM 651 N N . THR A 1 88 ? 9.339 1.611 -20.642 1.00 87.50 88 THR A N 1
ATOM 652 C CA . THR A 1 88 ? 9.004 3.034 -20.599 1.00 87.50 88 THR A CA 1
ATOM 653 C C . THR A 1 88 ? 10.236 3.862 -20.964 1.00 87.50 88 THR A C 1
ATOM 655 O O . THR A 1 88 ? 11.337 3.329 -21.106 1.00 87.50 88 THR A O 1
ATOM 658 N N . VAL A 1 89 ? 10.074 5.173 -21.112 1.00 85.19 89 VAL A N 1
ATOM 659 C CA . VAL A 1 89 ? 11.200 6.106 -21.241 1.00 85.19 89 VAL A CA 1
ATOM 660 C C . VAL A 1 89 ? 11.377 6.832 -19.917 1.00 85.19 89 VAL A C 1
ATOM 662 O O . VAL A 1 89 ? 10.438 7.435 -19.398 1.00 85.19 89 VAL A O 1
ATOM 665 N N . GLN A 1 90 ? 12.592 6.802 -19.378 1.00 80.62 90 GLN A N 1
ATOM 666 C CA . GLN A 1 90 ? 12.979 7.586 -18.215 1.00 80.62 90 GLN A CA 1
ATOM 667 C C . GLN A 1 90 ? 14.016 8.628 -18.641 1.00 80.62 90 GLN A C 1
ATOM 669 O O . GLN A 1 90 ? 15.176 8.319 -18.914 1.00 80.62 90 GLN A O 1
ATOM 674 N N . GLY A 1 91 ? 13.584 9.888 -18.725 1.00 81.81 91 GLY A N 1
ATOM 675 C CA . GLY A 1 91 ? 14.412 10.964 -19.268 1.00 81.81 91 GLY A CA 1
ATOM 676 C C . GLY A 1 91 ? 14.671 10.759 -20.762 1.00 81.81 91 GLY A C 1
ATOM 677 O O . GLY A 1 91 ? 13.740 10.829 -21.558 1.00 81.81 91 GLY A O 1
ATOM 678 N N . SER A 1 92 ? 15.928 10.517 -21.135 1.00 80.25 92 SER A N 1
ATOM 679 C CA . SER A 1 92 ? 16.349 10.221 -22.514 1.00 80.25 92 SER A CA 1
ATOM 680 C C . SER A 1 92 ? 16.670 8.742 -22.762 1.00 80.25 92 SER A C 1
ATOM 682 O O . SER A 1 92 ? 16.997 8.380 -23.891 1.00 80.25 92 SER A O 1
ATOM 684 N N . ALA A 1 93 ? 16.600 7.894 -21.730 1.00 82.69 93 ALA A N 1
ATOM 685 C CA . ALA A 1 93 ? 16.941 6.479 -21.812 1.00 82.69 93 ALA A CA 1
ATOM 686 C C . ALA A 1 93 ? 15.691 5.596 -21.735 1.00 82.69 93 ALA A C 1
ATOM 688 O O . ALA A 1 93 ? 14.705 5.933 -21.076 1.00 82.69 93 ALA A O 1
ATOM 689 N N . ASN A 1 94 ? 15.753 4.428 -22.372 1.00 85.25 94 ASN A N 1
ATOM 690 C CA . ASN A 1 94 ? 14.747 3.396 -22.163 1.00 85.25 94 ASN A CA 1
ATOM 691 C C . ASN A 1 94 ? 14.919 2.820 -20.756 1.00 85.25 94 ASN A C 1
ATOM 693 O O . ASN A 1 94 ? 16.036 2.587 -20.298 1.00 85.25 94 ASN A O 1
ATOM 697 N N . ALA A 1 95 ? 13.812 2.567 -20.081 1.00 87.00 95 ALA A N 1
ATOM 698 C CA . ALA A 1 95 ? 13.772 1.922 -18.785 1.00 87.00 95 ALA A CA 1
ATOM 699 C C . ALA A 1 95 ? 12.741 0.801 -18.816 1.00 87.00 95 ALA A C 1
ATOM 701 O O . ALA A 1 95 ? 11.783 0.815 -19.586 1.00 87.00 95 ALA A O 1
ATOM 702 N N . ARG A 1 96 ? 12.932 -0.187 -17.959 1.00 87.31 96 ARG A N 1
ATOM 703 C CA . ARG A 1 96 ? 11.986 -1.266 -17.735 1.00 87.31 96 ARG A CA 1
ATOM 704 C C . ARG A 1 96 ? 11.360 -1.083 -16.369 1.00 87.31 96 ARG A C 1
ATOM 706 O O . ARG A 1 96 ? 12.069 -0.842 -15.392 1.00 87.31 96 ARG A O 1
ATOM 713 N N . VAL A 1 97 ? 10.045 -1.222 -16.308 1.00 90.31 97 VAL A N 1
ATOM 714 C CA . VAL A 1 97 ? 9.283 -1.210 -15.063 1.00 90.31 97 VAL A CA 1
ATOM 715 C C . VAL A 1 97 ? 8.681 -2.587 -14.854 1.00 90.31 97 VAL A C 1
ATOM 717 O O . VAL A 1 97 ? 8.143 -3.193 -15.782 1.00 90.31 97 VAL A O 1
ATOM 720 N N . ARG A 1 98 ? 8.777 -3.073 -13.622 1.00 90.88 98 ARG A N 1
ATOM 721 C CA . ARG A 1 98 ? 8.185 -4.317 -13.158 1.00 90.88 98 ARG A CA 1
ATOM 722 C C . ARG A 1 98 ? 7.331 -4.044 -11.928 1.00 90.88 98 ARG A C 1
ATOM 724 O O . ARG A 1 98 ? 7.800 -3.444 -10.965 1.00 90.88 98 ARG A O 1
ATOM 731 N N . TYR A 1 99 ? 6.096 -4.513 -11.955 1.00 91.69 99 TYR A N 1
ATOM 732 C CA . TYR A 1 99 ? 5.217 -4.570 -10.797 1.00 91.69 99 TYR A CA 1
ATOM 733 C C . TYR A 1 99 ? 5.085 -6.024 -10.377 1.00 91.69 99 TYR A C 1
ATOM 735 O O . TYR A 1 99 ? 4.650 -6.846 -11.180 1.00 91.69 99 TYR A O 1
ATOM 743 N N . CYS A 1 100 ? 5.465 -6.338 -9.141 1.00 91.56 100 CYS A N 1
ATOM 744 C CA . CYS A 1 100 ? 5.366 -7.690 -8.603 1.00 91.56 100 CYS A CA 1
ATOM 745 C C . CYS A 1 100 ? 4.732 -7.691 -7.212 1.00 91.56 100 CYS A C 1
ATOM 747 O O . CYS A 1 100 ? 4.871 -6.723 -6.461 1.00 91.56 100 CYS A O 1
ATOM 749 N N . LEU A 1 101 ? 4.027 -8.768 -6.872 1.00 90.62 101 LEU A N 1
ATOM 750 C CA . LEU A 1 101 ? 3.520 -8.990 -5.520 1.00 90.62 101 LEU A CA 1
ATOM 751 C C . LEU A 1 101 ? 4.577 -9.731 -4.690 1.00 90.62 101 LEU A C 1
ATOM 753 O O . LEU A 1 101 ? 5.032 -10.806 -5.069 1.00 90.62 101 LEU A O 1
ATOM 757 N N . ASP A 1 102 ? 4.977 -9.139 -3.570 1.00 89.94 102 ASP A N 1
ATOM 758 C CA . ASP A 1 102 ? 5.757 -9.791 -2.517 1.00 89.94 102 ASP A CA 1
ATOM 759 C C . ASP A 1 102 ? 4.778 -10.539 -1.606 1.00 89.94 102 ASP A C 1
ATOM 761 O O . ASP A 1 102 ? 4.118 -9.935 -0.754 1.00 89.94 102 ASP A O 1
ATOM 765 N N . ASP A 1 103 ? 4.649 -11.842 -1.850 1.00 87.56 103 ASP A N 1
ATOM 766 C CA . ASP A 1 103 ? 3.755 -12.778 -1.161 1.00 87.56 103 ASP A CA 1
ATOM 767 C C . ASP A 1 103 ? 4.464 -13.584 -0.057 1.00 87.56 103 ASP A C 1
ATOM 769 O O . ASP A 1 103 ? 3.882 -14.490 0.541 1.00 87.56 103 ASP A O 1
ATOM 773 N N . SER A 1 104 ? 5.707 -13.216 0.283 1.00 86.38 104 SER A N 1
ATOM 774 C CA . SER A 1 104 ? 6.522 -13.896 1.301 1.00 86.38 104 SER A CA 1
ATOM 775 C C . SER A 1 104 ? 5.834 -14.001 2.667 1.00 86.38 104 SER A C 1
ATOM 777 O O . SER A 1 104 ? 6.134 -14.892 3.463 1.00 86.38 104 SER A O 1
ATOM 779 N N . THR A 1 105 ? 4.900 -13.090 2.946 1.00 86.69 105 THR A N 1
ATOM 780 C CA . THR A 1 105 ? 4.019 -13.120 4.111 1.00 86.69 105 THR A CA 1
ATOM 781 C C . THR A 1 105 ? 2.564 -12.976 3.647 1.00 86.69 105 THR A C 1
ATOM 783 O O . THR A 1 105 ? 2.129 -11.848 3.417 1.00 86.69 105 THR A O 1
ATOM 786 N N . PRO A 1 106 ? 1.765 -14.061 3.591 1.00 82.25 106 PRO A N 1
ATOM 787 C CA . PRO A 1 106 ? 0.388 -14.027 3.071 1.00 82.25 106 PRO A CA 1
ATOM 788 C C . PRO A 1 106 ? -0.552 -13.074 3.824 1.00 82.25 106 PRO A C 1
ATOM 790 O O . PRO A 1 106 ? -1.558 -12.612 3.304 1.00 82.25 106 PRO A O 1
ATOM 793 N N . SER A 1 107 ? -0.240 -12.756 5.084 1.00 84.44 107 SER A N 1
ATOM 794 C CA . SER A 1 107 ? -1.007 -11.79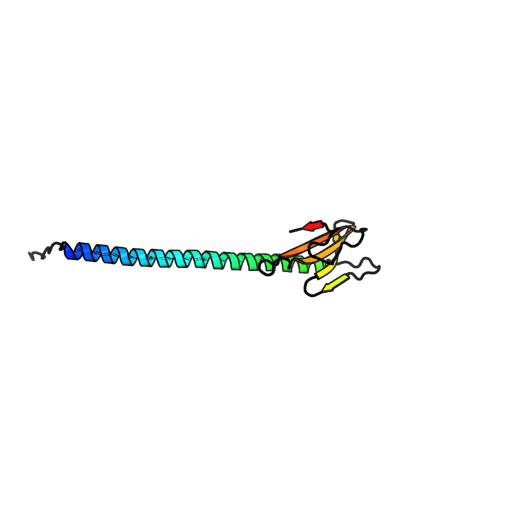2 5.883 1.00 84.44 107 SER A CA 1
ATOM 795 C C . SER A 1 107 ? -0.617 -10.330 5.634 1.00 84.44 107 SER A C 1
ATOM 797 O O . SER A 1 107 ? -1.251 -9.429 6.187 1.00 84.44 107 SER A O 1
ATOM 799 N N . ARG A 1 108 ? 0.451 -10.076 4.864 1.00 83.06 108 ARG A N 1
ATOM 800 C CA . ARG A 1 108 ? 1.045 -8.752 4.622 1.00 83.06 108 ARG A CA 1
ATOM 801 C C . ARG A 1 108 ? 1.672 -8.660 3.232 1.00 83.06 108 ARG A C 1
ATOM 803 O O . ARG A 1 108 ? 2.814 -8.217 3.102 1.00 83.06 108 ARG A O 1
ATOM 810 N N . GLU A 1 109 ? 0.921 -9.066 2.222 1.00 86.44 109 GLU A N 1
ATOM 811 C CA . GLU A 1 109 ? 1.351 -8.969 0.831 1.00 86.44 109 GLU A CA 1
ATOM 812 C C . GLU A 1 109 ? 1.613 -7.507 0.450 1.00 86.44 109 GLU A C 1
ATOM 814 O O . GLU A 1 109 ? 0.914 -6.589 0.900 1.00 86.44 109 GLU A O 1
ATOM 819 N N . ARG A 1 110 ? 2.652 -7.271 -0.353 1.00 86.88 110 ARG A N 1
ATOM 820 C CA . ARG A 1 110 ? 3.023 -5.918 -0.786 1.00 86.88 110 ARG A CA 1
ATOM 821 C C . ARG A 1 110 ? 3.223 -5.875 -2.283 1.00 86.88 110 ARG A C 1
ATOM 823 O O . ARG A 1 110 ? 4.073 -6.580 -2.815 1.00 86.88 110 ARG A O 1
ATOM 830 N N . LEU A 1 111 ? 2.504 -4.985 -2.954 1.00 88.19 111 LEU A N 1
ATOM 831 C CA . LEU A 1 111 ? 2.831 -4.643 -4.330 1.00 88.19 111 LEU A CA 1
ATOM 832 C C . LEU A 1 111 ? 4.136 -3.837 -4.328 1.00 88.19 111 LEU A C 1
ATOM 834 O O . LEU A 1 111 ? 4.244 -2.828 -3.633 1.00 88.19 111 LEU A O 1
ATOM 838 N N . ARG A 1 112 ? 5.136 -4.290 -5.080 1.00 90.00 112 ARG A N 1
ATOM 839 C CA . ARG A 1 112 ? 6.420 -3.606 -5.247 1.00 90.00 112 ARG A CA 1
ATOM 840 C C . ARG A 1 112 ? 6.548 -3.093 -6.667 1.00 90.00 112 ARG A C 1
ATOM 842 O O . ARG A 1 112 ? 6.201 -3.795 -7.619 1.00 90.00 112 ARG A O 1
ATOM 849 N N . LYS A 1 113 ? 7.127 -1.901 -6.799 1.00 90.69 113 LYS A N 1
ATOM 850 C CA . LYS A 1 113 ? 7.563 -1.362 -8.080 1.00 90.69 113 LYS A CA 1
ATOM 851 C C . LYS A 1 113 ? 9.079 -1.488 -8.194 1.00 90.69 113 LYS A C 1
ATOM 853 O O . LYS A 1 113 ? 9.835 -1.027 -7.343 1.00 90.69 113 LYS A O 1
ATOM 858 N N . GLN A 1 114 ? 9.524 -2.092 -9.279 1.00 91.00 114 GLN A N 1
ATOM 859 C CA . GLN A 1 114 ? 10.924 -2.272 -9.618 1.00 91.00 114 GLN A CA 1
ATOM 860 C C . GLN A 1 114 ? 11.215 -1.563 -10.939 1.00 91.00 114 GLN A C 1
ATOM 862 O O . GLN A 1 114 ? 10.423 -1.635 -11.878 1.00 91.00 114 GLN A O 1
ATOM 867 N N . THR A 1 115 ? 12.338 -0.859 -11.016 1.00 89.31 115 THR A N 1
ATOM 868 C CA . THR A 1 115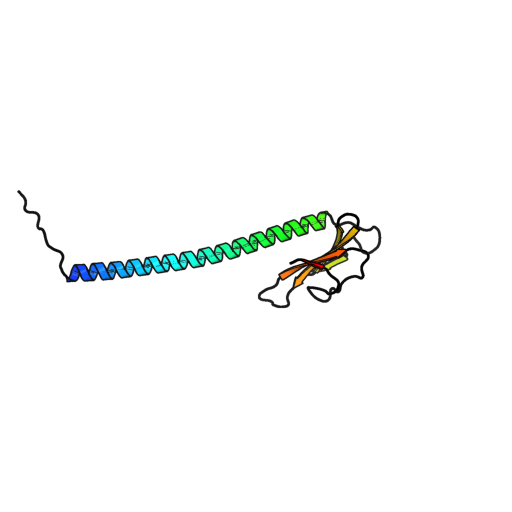 ? 12.768 -0.143 -12.220 1.00 89.31 115 THR A CA 1
ATOM 869 C C . THR A 1 115 ? 14.194 -0.512 -12.582 1.00 89.31 115 THR A C 1
ATOM 871 O O . THR A 1 115 ? 15.002 -0.837 -11.716 1.00 89.31 115 THR A O 1
ATOM 874 N N . GLN A 1 116 ? 14.506 -0.475 -13.870 1.00 88.25 116 GLN A N 1
ATOM 875 C CA . GLN A 1 116 ? 15.851 -0.723 -14.368 1.00 88.25 116 GLN A CA 1
ATOM 876 C C . GLN A 1 116 ? 16.093 0.114 -15.625 1.00 88.25 116 GLN A C 1
ATOM 878 O O . GLN A 1 116 ? 15.343 0.005 -16.594 1.00 88.25 116 GLN A O 1
ATOM 883 N N . THR A 1 117 ? 17.142 0.932 -15.635 1.00 87.38 117 THR A N 1
ATOM 884 C CA . THR A 1 117 ? 17.543 1.700 -16.826 1.00 87.38 117 THR A CA 1
ATOM 885 C C . THR A 1 117 ? 18.265 0.792 -17.823 1.00 87.38 117 THR A C 1
ATOM 887 O O . THR A 1 117 ? 19.129 0.007 -17.436 1.00 87.38 117 THR A O 1
ATOM 890 N N . LEU A 1 118 ? 17.929 0.890 -19.110 1.00 82.38 118 LEU A N 1
ATOM 891 C CA . LEU A 1 118 ? 18.551 0.118 -20.187 1.00 82.38 118 LEU A CA 1
ATOM 892 C C . LEU A 1 118 ? 19.723 0.891 -20.825 1.00 82.38 118 LEU A C 1
ATOM 894 O O . LEU A 1 118 ? 19.665 2.120 -20.909 1.00 82.38 118 LEU A O 1
ATOM 898 N N . PRO A 1 119 ? 20.760 0.194 -21.336 1.00 77.56 119 PRO A N 1
ATOM 899 C CA . PRO A 1 119 ? 20.898 -1.261 -21.436 1.00 77.56 119 PRO A CA 1
ATOM 900 C C . PRO A 1 119 ? 21.401 -1.893 -20.129 1.00 77.56 119 PRO A C 1
ATOM 902 O O . PRO A 1 119 ? 22.475 -1.562 -19.636 1.00 77.56 119 PRO A O 1
ATOM 905 N N . ALA A 1 120 ? 20.647 -2.852 -19.599 1.00 74.50 120 ALA A N 1
ATOM 906 C CA . ALA A 1 120 ? 21.029 -3.644 -18.437 1.00 74.50 120 ALA A CA 1
ATOM 907 C C . ALA A 1 120 ? 20.625 -5.103 -18.656 1.00 74.50 120 ALA A C 1
ATOM 909 O O . ALA A 1 120 ? 19.665 -5.394 -19.376 1.00 74.50 120 ALA A O 1
ATOM 910 N N . THR A 1 121 ? 21.360 -6.031 -18.041 1.00 78.88 121 THR A N 1
ATOM 911 C CA . THR A 1 121 ? 20.948 -7.437 -17.993 1.00 78.88 121 THR A CA 1
ATOM 912 C C . THR A 1 121 ? 19.606 -7.523 -17.280 1.00 78.88 121 THR A C 1
ATOM 914 O O . THR A 1 121 ? 19.458 -6.956 -16.197 1.00 78.88 121 THR A O 1
ATOM 917 N N . ALA A 1 122 ? 18.643 -8.231 -17.874 1.00 75.25 122 ALA A N 1
ATOM 918 C CA . ALA A 1 122 ? 17.321 -8.398 -17.285 1.00 75.25 122 ALA A CA 1
ATOM 919 C C . ALA A 1 122 ? 17.445 -8.877 -15.830 1.00 75.25 122 ALA A C 1
ATOM 921 O O . ALA A 1 122 ? 18.061 -9.912 -15.568 1.00 75.25 122 ALA A O 1
ATOM 922 N N . GLY A 1 123 ? 16.894 -8.100 -14.896 1.00 81.69 123 GLY A N 1
ATOM 923 C CA . GLY A 1 123 ? 16.865 -8.491 -13.493 1.00 81.69 123 GLY A CA 1
ATOM 924 C C . GLY A 1 123 ? 16.063 -9.780 -13.295 1.00 81.69 123 GLY A C 1
ATOM 925 O O . GLY A 1 123 ? 15.173 -10.110 -14.083 1.00 81.69 123 GLY A O 1
ATOM 926 N N . SER A 1 124 ? 16.377 -10.519 -12.234 1.00 84.00 124 SER A N 1
ATOM 927 C CA . SER A 1 124 ? 15.703 -11.780 -11.914 1.00 84.00 124 SER A CA 1
ATOM 928 C C . SER A 1 124 ? 14.206 -11.564 -11.691 1.00 84.00 124 SER A C 1
ATOM 930 O O . SER A 1 124 ? 13.806 -10.582 -11.063 1.00 84.00 124 SER A O 1
ATOM 932 N N . THR A 1 125 ? 13.385 -12.496 -12.180 1.00 84.88 125 THR A N 1
ATOM 933 C CA . THR A 1 125 ? 11.925 -12.495 -12.004 1.00 84.88 125 THR A CA 1
ATOM 934 C C . THR A 1 125 ? 11.421 -13.609 -11.085 1.00 84.88 125 THR A C 1
ATOM 936 O O . THR A 1 125 ? 10.233 -13.659 -10.784 1.00 84.88 125 THR A O 1
ATOM 939 N N . THR A 1 126 ? 12.309 -14.464 -10.567 1.00 83.31 126 THR A N 1
ATOM 940 C CA . THR A 1 126 ? 11.968 -15.635 -9.732 1.00 83.31 126 THR A CA 1
ATOM 941 C C . THR A 1 126 ? 11.433 -15.269 -8.335 1.00 83.31 126 THR A C 1
ATOM 943 O O . THR A 1 126 ? 10.989 -16.142 -7.601 1.00 83.31 126 THR A O 1
ATOM 946 N N . GLY A 1 127 ? 11.458 -13.987 -7.955 1.00 82.88 127 GLY A N 1
ATOM 947 C CA . GLY A 1 127 ? 10.883 -13.483 -6.708 1.00 82.88 127 GLY A CA 1
ATOM 948 C C . GLY A 1 127 ? 10.621 -11.976 -6.744 1.00 82.88 127 GLY A C 1
ATOM 949 O O . GLY A 1 127 ? 10.960 -11.294 -7.723 1.00 82.88 127 GLY A O 1
ATOM 950 N N . CYS A 1 128 ? 10.020 -11.468 -5.667 1.00 86.69 128 CYS A N 1
ATOM 951 C CA . CYS A 1 128 ? 9.716 -10.056 -5.463 1.00 86.69 128 CYS A CA 1
ATOM 952 C C . CYS A 1 128 ? 10.204 -9.621 -4.065 1.00 86.69 128 CYS A C 1
ATOM 954 O O . CYS A 1 128 ? 9.683 -10.124 -3.074 1.00 86.69 128 CYS A O 1
ATOM 956 N N . PRO A 1 129 ? 11.198 -8.722 -3.942 1.00 87.69 129 PRO A N 1
ATOM 957 C CA . PRO A 1 129 ? 11.933 -8.058 -5.016 1.00 87.69 129 PRO A CA 1
ATOM 958 C C . PRO A 1 129 ? 12.929 -8.993 -5.725 1.00 87.69 129 PRO A C 1
ATOM 960 O O . PRO A 1 129 ? 13.637 -9.775 -5.094 1.00 87.69 129 PRO A O 1
ATOM 963 N N . GLY A 1 130 ? 13.017 -8.886 -7.052 1.00 85.00 130 GLY A N 1
ATOM 964 C CA . GLY A 1 130 ? 14.052 -9.562 -7.838 1.00 85.00 130 GLY A CA 1
ATOM 965 C C . GLY A 1 130 ? 15.433 -8.910 -7.687 1.00 85.00 130 GLY A C 1
ATOM 966 O O . GLY A 1 130 ? 15.533 -7.711 -7.422 1.00 85.00 130 GLY A O 1
ATOM 967 N N . THR A 1 131 ? 16.506 -9.671 -7.918 1.00 86.19 131 THR A N 1
ATOM 968 C CA . THR A 1 131 ? 17.886 -9.152 -7.974 1.00 86.19 131 THR A CA 1
ATOM 969 C C . THR A 1 131 ? 18.161 -8.406 -9.286 1.00 86.19 131 THR A C 1
ATOM 971 O O . THR A 1 131 ? 17.652 -8.787 -10.338 1.00 86.19 131 THR A O 1
ATOM 974 N N . GLY A 1 132 ? 18.984 -7.350 -9.241 1.00 83.56 132 GLY A N 1
ATOM 975 C CA . GLY A 1 132 ? 19.331 -6.539 -10.423 1.00 83.56 132 GLY A CA 1
ATOM 976 C C . GLY A 1 132 ? 18.332 -5.426 -10.763 1.00 83.56 132 GLY A C 1
ATOM 977 O O . GLY A 1 132 ? 18.419 -4.845 -11.841 1.00 83.56 132 GLY A O 1
ATOM 978 N N . TRP A 1 133 ? 17.405 -5.133 -9.851 1.00 86.19 133 TRP A N 1
ATOM 979 C CA . TRP A 1 133 ? 16.398 -4.086 -9.981 1.00 86.19 133 TRP A CA 1
ATOM 980 C C . TRP A 1 133 ? 16.588 -2.992 -8.932 1.00 86.19 133 TRP A C 1
ATOM 982 O O . TRP A 1 133 ? 16.818 -3.299 -7.759 1.00 86.19 133 TRP A O 1
ATOM 992 N N . ASP A 1 134 ? 16.361 -1.738 -9.318 1.00 84.69 134 ASP A N 1
ATOM 993 C CA . ASP A 1 134 ? 16.165 -0.655 -8.361 1.00 84.69 134 ASP A CA 1
ATOM 994 C C . ASP A 1 134 ? 14.740 -0.766 -7.816 1.00 84.69 134 ASP A C 1
ATOM 996 O O . ASP A 1 134 ? 13.760 -0.696 -8.560 1.00 84.69 134 ASP A O 1
ATOM 1000 N N . THR A 1 135 ? 14.606 -1.025 -6.517 1.00 73.69 135 THR A N 1
ATOM 1001 C CA . THR A 1 135 ? 13.294 -1.239 -5.894 1.00 73.69 135 THR A CA 1
ATOM 1002 C C . THR A 1 135 ? 12.808 0.062 -5.271 1.00 73.69 135 THR A C 1
ATOM 1004 O O . THR A 1 135 ? 13.441 0.579 -4.352 1.00 73.69 135 THR A O 1
ATOM 1007 N N . SER A 1 136 ? 11.664 0.563 -5.737 1.00 64.50 136 SER A N 1
ATOM 1008 C CA . SER A 1 136 ? 10.915 1.612 -5.048 1.00 64.50 136 SER A CA 1
ATOM 1009 C C . SER A 1 136 ? 9.828 0.953 -4.206 1.00 64.50 136 SER A C 1
ATOM 1011 O O . SER A 1 136 ? 9.048 0.138 -4.707 1.00 64.50 136 SER A O 1
ATOM 1013 N N . THR A 1 137 ? 9.808 1.277 -2.913 1.00 54.12 137 THR A N 1
ATOM 1014 C CA . THR A 1 137 ? 8.648 1.035 -2.038 1.00 54.12 137 THR A CA 1
ATOM 1015 C C . THR A 1 137 ? 7.424 1.771 -2.536 1.00 54.12 137 THR A C 1
ATOM 1017 O O . THR A 1 137 ? 7.607 2.898 -3.054 1.00 54.12 137 THR A O 1
#

Secondary structure (DSSP, 8-state):
-------PPPHHHHHHHHHHHHHHHHHHHHHHHHHHHHHHHHHHHHHHHHHHHHHHHHHHHHHHT----SSSSPSEEEEETTEEEEEEEETTEEEEEEEEEE-SSTTS-EEEEEEEESS-PPPP-SSSSPTTSEEE-

Sequence (137 aa):
MSVQDEAGFTLVELLVAMTLSLIVLGATLDAFAGFSRNSQAVNVKNDAQQDVRAATDQLARELRNAVSSGAPPAPLEKAEPFDLMFQTVQGSANARVRYCLDDSTPSRERLRKQTQTLPATAGSTTGCPGTGWDTST